Protein AF-X1E4M9-F1 (afdb_monomer_lite)

Structure (mmCIF, N/CA/C/O backbone):
data_AF-X1E4M9-F1
#
_entry.id   AF-X1E4M9-F1
#
loop_
_atom_site.group_PDB
_atom_site.id
_atom_site.type_symbol
_atom_site.label_atom_id
_atom_site.label_alt_id
_atom_site.label_comp_id
_atom_site.label_asym_id
_atom_site.label_entity_id
_atom_site.label_seq_id
_atom_site.pdbx_PDB_ins_code
_atom_site.Cartn_x
_atom_site.Cartn_y
_atom_site.Cartn_z
_atom_site.occupancy
_atom_site.B_iso_or_equiv
_atom_site.auth_seq_id
_atom_site.auth_comp_id
_atom_site.auth_asym_id
_atom_site.auth_atom_id
_atom_site.pdbx_PDB_model_num
ATOM 1 N N . GLU A 1 1 ? 2.523 22.847 -13.299 1.00 42.84 1 GLU A N 1
ATOM 2 C CA . GLU A 1 1 ? 2.657 21.440 -12.863 1.00 42.84 1 GLU A CA 1
ATOM 3 C C . GLU A 1 1 ? 2.333 21.371 -11.378 1.00 42.84 1 GLU A C 1
ATOM 5 O O . GLU A 1 1 ? 2.967 22.088 -10.617 1.00 42.84 1 GLU A O 1
ATOM 10 N N . ASN A 1 2 ? 1.323 20.589 -10.982 1.00 51.72 2 ASN A N 1
ATOM 11 C CA . ASN A 1 2 ? 0.773 20.584 -9.614 1.00 51.72 2 ASN A CA 1
ATOM 12 C C . ASN A 1 2 ? 1.107 19.309 -8.822 1.00 51.72 2 ASN A C 1
ATOM 14 O O . ASN A 1 2 ? 0.595 19.129 -7.720 1.00 51.72 2 ASN A O 1
ATOM 18 N N . PHE A 1 3 ? 1.925 18.408 -9.372 1.00 59.12 3 PHE A N 1
ATOM 19 C CA . PHE A 1 3 ? 2.273 17.172 -8.681 1.00 59.12 3 PHE A CA 1
ATOM 20 C C . PHE A 1 3 ? 3.492 17.385 -7.776 1.00 59.12 3 PHE A C 1
ATOM 22 O O . PHE A 1 3 ? 4.538 17.828 -8.261 1.00 59.12 3 PHE A O 1
ATOM 29 N N . PRO A 1 4 ? 3.386 17.083 -6.470 1.00 55.72 4 PRO A N 1
ATOM 30 C CA . PRO A 1 4 ? 4.522 17.133 -5.567 1.00 55.72 4 PRO A CA 1
ATOM 31 C C . PRO A 1 4 ? 5.612 16.184 -6.072 1.00 55.72 4 PRO A C 1
ATOM 33 O O . PRO A 1 4 ? 5.429 14.969 -6.084 1.00 55.72 4 PRO A O 1
ATOM 36 N N . ARG A 1 5 ? 6.766 16.727 -6.472 1.00 58.00 5 ARG A N 1
ATOM 37 C CA . ARG A 1 5 ? 7.966 15.952 -6.832 1.00 58.00 5 ARG A CA 1
ATOM 38 C C . ARG A 1 5 ? 8.638 15.378 -5.575 1.00 58.00 5 ARG A C 1
ATOM 40 O O . ARG A 1 5 ? 9.834 15.564 -5.360 1.00 58.00 5 ARG A O 1
ATOM 47 N N . HIS A 1 6 ? 7.871 14.732 -4.696 1.00 57.78 6 HIS A N 1
ATOM 48 C CA . HIS A 1 6 ? 8.435 13.997 -3.572 1.00 57.78 6 HIS A CA 1
ATOM 49 C C . HIS A 1 6 ? 9.077 12.723 -4.124 1.00 57.78 6 HIS A C 1
ATOM 51 O O . HIS A 1 6 ? 8.406 11.786 -4.545 1.00 57.78 6 HIS A O 1
ATOM 57 N N . THR A 1 7 ? 10.404 12.694 -4.098 1.00 60.78 7 THR A N 1
ATOM 58 C CA . THR A 1 7 ? 11.289 11.616 -4.569 1.00 60.78 7 THR A CA 1
ATOM 59 C C . THR A 1 7 ? 11.091 10.259 -3.869 1.00 60.78 7 THR A C 1
ATOM 61 O O . THR A 1 7 ? 11.802 9.305 -4.170 1.00 60.78 7 THR A O 1
ATOM 64 N N . GLY A 1 8 ? 10.138 10.143 -2.936 1.00 69.88 8 GLY A N 1
ATOM 65 C CA . GLY A 1 8 ? 9.873 8.934 -2.148 1.00 69.88 8 GLY A CA 1
ATOM 66 C C . GLY A 1 8 ? 8.988 7.881 -2.828 1.00 69.88 8 GLY A C 1
ATOM 67 O O . GLY A 1 8 ? 9.020 6.718 -2.412 1.00 69.88 8 GLY A O 1
ATOM 68 N N . GLY A 1 9 ? 8.256 8.260 -3.883 1.00 81.44 9 GLY A N 1
ATOM 69 C CA . GLY A 1 9 ? 7.229 7.424 -4.516 1.00 81.44 9 GLY A CA 1
ATOM 70 C C . GLY A 1 9 ? 5.827 7.637 -3.935 1.00 81.44 9 GLY A C 1
ATOM 71 O O . GLY A 1 9 ? 5.660 8.268 -2.890 1.00 81.44 9 GLY A O 1
ATOM 72 N N . ALA A 1 10 ? 4.816 7.106 -4.620 1.00 89.62 10 ALA A N 1
ATOM 73 C CA . ALA A 1 10 ? 3.444 7.058 -4.128 1.00 89.62 10 ALA A CA 1
ATOM 74 C C . ALA A 1 10 ? 3.300 5.915 -3.111 1.00 89.6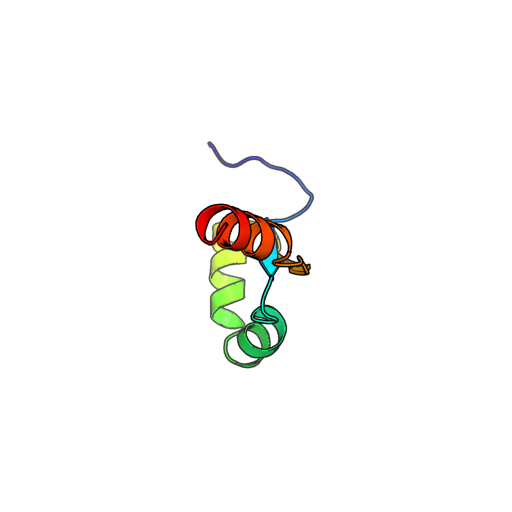2 10 ALA A C 1
ATOM 76 O O . ALA A 1 10 ? 3.746 4.795 -3.365 1.00 89.62 10 ALA A O 1
ATOM 77 N N . ILE A 1 11 ? 2.672 6.184 -1.965 1.00 92.50 11 ILE A N 1
ATOM 78 C CA . ILE A 1 11 ? 2.426 5.173 -0.929 1.00 92.50 11 ILE A CA 1
ATOM 79 C C . ILE A 1 11 ? 0.987 4.669 -1.040 1.00 92.50 11 ILE A C 1
ATOM 81 O O . ILE A 1 11 ? 0.042 5.442 -0.886 1.00 92.50 11 ILE A O 1
ATOM 85 N N . LEU A 1 12 ? 0.826 3.363 -1.250 1.00 94.38 12 LEU A N 1
ATOM 86 C CA . LEU A 1 12 ? -0.458 2.671 -1.174 1.00 94.38 12 LEU A CA 1
ATOM 87 C C . LEU A 1 12 ? -0.645 2.127 0.243 1.00 94.38 12 LEU A C 1
ATOM 89 O O . LEU A 1 12 ? 0.088 1.240 0.673 1.00 94.38 12 LEU A O 1
ATOM 93 N N . LEU A 1 13 ? -1.623 2.661 0.975 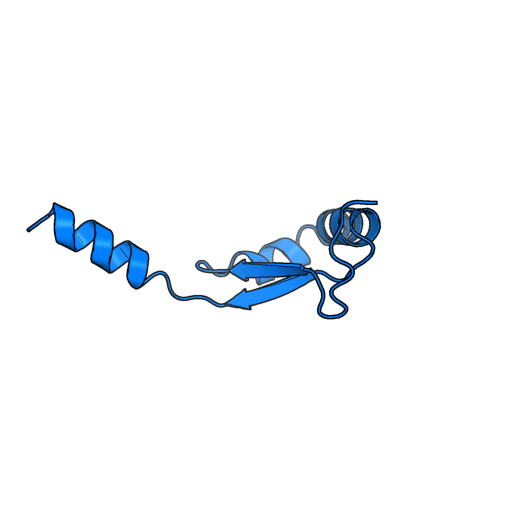1.00 96.25 13 LEU A N 1
ATOM 94 C CA . LEU A 1 13 ? -1.960 2.189 2.319 1.00 96.25 13 LEU A CA 1
ATOM 95 C C . LEU A 1 13 ? -2.781 0.897 2.229 1.00 96.25 13 LEU A C 1
ATOM 97 O O . LEU A 1 13 ? -3.948 0.928 1.844 1.00 96.25 13 LEU A O 1
ATOM 101 N N . ASP A 1 14 ? -2.175 -0.230 2.594 1.00 96.94 14 ASP A N 1
ATOM 102 C CA . ASP A 1 14 ? -2.800 -1.550 2.511 1.00 96.94 14 ASP A CA 1
ATOM 103 C C . ASP A 1 14 ? -3.202 -2.057 3.901 1.00 96.94 14 ASP A C 1
ATOM 105 O O . ASP A 1 14 ? -2.370 -2.509 4.689 1.00 96.94 14 ASP A O 1
ATOM 109 N N . GLY A 1 15 ? -4.493 -1.959 4.212 1.00 97.06 15 GLY A N 1
ATOM 110 C CA . GLY A 1 15 ? -5.056 -2.457 5.468 1.00 97.06 15 GLY A CA 1
ATOM 111 C C . GLY A 1 15 ? -5.578 -3.891 5.415 1.00 97.06 15 GLY A C 1
ATOM 112 O O . GLY A 1 15 ? -5.984 -4.415 6.451 1.00 97.06 15 GLY A O 1
ATOM 113 N N . ILE A 1 16 ? -5.623 -4.504 4.227 1.00 96.25 16 ILE A N 1
ATOM 114 C CA . ILE A 1 16 ? -6.347 -5.767 3.994 1.00 96.25 16 ILE A CA 1
ATOM 115 C C . ILE A 1 16 ? -5.531 -6.817 3.228 1.00 96.25 16 ILE A C 1
ATOM 117 O O . ILE A 1 16 ? -6.055 -7.887 2.934 1.00 96.25 16 ILE A O 1
ATOM 121 N N . GLY A 1 17 ? -4.267 -6.538 2.909 1.00 95.12 17 GLY A N 1
ATOM 122 C CA . GLY A 1 17 ? -3.427 -7.432 2.106 1.00 95.12 17 GLY A CA 1
ATOM 123 C C . GLY A 1 17 ? -3.810 -7.435 0.626 1.00 95.12 17 GLY A C 1
ATOM 124 O O . GLY A 1 17 ? -3.640 -8.443 -0.054 1.00 95.12 17 GLY A O 1
ATOM 125 N N . PHE A 1 18 ? -4.358 -6.326 0.127 1.00 95.69 18 PHE A N 1
ATOM 126 C CA . PHE A 1 18 ? -4.754 -6.173 -1.271 1.00 95.69 18 PHE A CA 1
ATOM 127 C C . PHE A 1 18 ? -3.563 -6.289 -2.228 1.00 95.69 18 PHE A C 1
ATOM 129 O O . PHE A 1 18 ? -3.686 -6.888 -3.298 1.00 95.69 18 PHE A O 1
ATOM 136 N N . TRP A 1 19 ? -2.422 -5.706 -1.854 1.00 96.44 19 TRP A N 1
ATOM 137 C CA . TRP A 1 19 ? -1.317 -5.487 -2.782 1.00 96.44 19 TRP A CA 1
ATOM 138 C C . TRP A 1 19 ? -0.751 -6.784 -3.359 1.00 96.44 19 TRP A C 1
ATOM 140 O O . TRP A 1 19 ? -0.588 -6.872 -4.570 1.00 96.44 19 TRP A O 1
ATOM 150 N N . GLU A 1 20 ? -0.471 -7.772 -2.502 1.00 95.69 20 GLU A N 1
ATOM 151 C CA . GLU A 1 20 ? 0.247 -9.002 -2.871 1.00 95.69 20 GLU A CA 1
ATOM 152 C C . GLU A 1 20 ? -0.455 -9.743 -4.013 1.00 95.69 20 GLU A C 1
ATOM 154 O O . GLU A 1 20 ? 0.165 -10.023 -5.034 1.00 95.69 20 GLU A O 1
ATOM 159 N N . LYS A 1 21 ? -1.768 -9.962 -3.888 1.00 97.12 21 LYS A N 1
ATOM 160 C CA . LYS A 1 21 ? -2.558 -10.615 -4.935 1.00 97.12 21 LYS A CA 1
ATOM 161 C C . LYS A 1 21 ? -2.719 -9.734 -6.172 1.00 97.12 21 LYS A C 1
ATOM 163 O O . LYS A 1 21 ? -2.621 -10.210 -7.296 1.00 97.12 21 LYS A O 1
ATOM 168 N N . TYR A 1 22 ? -2.997 -8.445 -5.982 1.00 97.31 22 TYR A N 1
ATOM 169 C CA . TYR A 1 22 ? -3.333 -7.581 -7.110 1.00 97.31 22 TYR A CA 1
ATOM 170 C C . TYR A 1 22 ? -2.141 -7.329 -8.038 1.00 97.31 22 TYR A C 1
ATOM 172 O O . TYR A 1 22 ? -2.322 -7.280 -9.253 1.00 97.31 22 TYR A O 1
ATOM 180 N N . ILE A 1 23 ? -0.930 -7.174 -7.492 1.00 95.94 23 ILE A N 1
ATOM 181 C CA . ILE A 1 23 ? 0.264 -6.993 -8.325 1.00 95.94 23 ILE A CA 1
ATOM 182 C C . ILE A 1 23 ? 0.637 -8.269 -9.086 1.00 95.94 23 ILE A C 1
ATOM 184 O O . ILE A 1 23 ? 1.163 -8.171 -10.190 1.00 95.94 23 ILE A O 1
ATOM 188 N N . GLU A 1 24 ? 0.346 -9.444 -8.524 1.00 97.44 24 GLU A N 1
ATOM 189 C CA . GLU A 1 24 ? 0.539 -10.729 -9.199 1.00 97.44 24 GLU A CA 1
ATOM 190 C C . GLU A 1 24 ? -0.460 -10.906 -10.352 1.00 97.44 24 GLU A C 1
ATOM 192 O O . GLU A 1 24 ? -0.060 -11.197 -11.478 1.00 97.44 24 GLU A O 1
ATOM 197 N N . ASP A 1 25 ? -1.747 -10.655 -10.096 1.00 98.44 25 ASP A N 1
ATOM 198 C CA . ASP A 1 25 ? -2.813 -10.847 -11.084 1.00 98.44 25 ASP A CA 1
ATOM 199 C C . ASP A 1 25 ? -2.807 -9.760 -12.183 1.00 98.44 25 ASP A C 1
ATOM 201 O O . ASP A 1 25 ? -3.199 -10.011 -13.330 1.00 98.44 25 ASP A O 1
ATOM 205 N N . HIS A 1 26 ? -2.420 -8.523 -11.844 1.00 97.50 26 HIS A N 1
ATOM 206 C CA . HIS A 1 26 ? -2.603 -7.336 -12.693 1.00 97.50 26 HIS A CA 1
ATOM 207 C C . HIS A 1 26 ? -1.424 -6.335 -12.653 1.00 97.50 26 HIS A C 1
ATOM 209 O O . HIS A 1 26 ? -1.644 -5.144 -12.392 1.00 97.50 26 HIS A O 1
ATOM 215 N N . PRO A 1 27 ? -0.183 -6.754 -12.964 1.00 96.25 27 PRO A N 1
ATOM 216 C CA . PRO A 1 27 ? 0.994 -5.883 -12.880 1.00 96.25 27 PRO A CA 1
ATOM 217 C C . PRO A 1 27 ? 0.914 -4.660 -13.809 1.00 96.25 27 PRO A C 1
ATOM 219 O O . PRO A 1 27 ? 1.234 -3.551 -13.385 1.00 96.25 27 PRO A O 1
ATOM 222 N N . GLU A 1 28 ? 0.409 -4.825 -15.037 1.00 97.69 28 GLU A N 1
ATOM 223 C CA . GLU A 1 28 ? 0.339 -3.745 -16.039 1.00 97.69 28 GLU A CA 1
ATOM 224 C C . GLU A 1 28 ? -0.502 -2.555 -15.567 1.00 97.69 28 GLU A C 1
ATOM 226 O O . GLU A 1 28 ? -0.119 -1.404 -15.745 1.00 97.69 28 GLU A O 1
ATOM 231 N N . LYS A 1 29 ? -1.607 -2.814 -14.858 1.00 96.06 29 LYS A N 1
ATOM 232 C CA . LYS A 1 29 ? -2.451 -1.742 -14.313 1.00 96.06 29 LYS A CA 1
ATOM 233 C C . LYS A 1 29 ? -1.702 -0.899 -13.285 1.00 96.06 29 LYS A C 1
ATOM 235 O O . LYS A 1 29 ? -1.937 0.299 -13.187 1.00 96.06 29 LYS A O 1
ATOM 240 N N . ILE A 1 30 ? -0.822 -1.513 -12.492 1.00 94.81 30 ILE A N 1
ATOM 241 C CA . ILE A 1 30 ? 0.014 -0.791 -11.525 1.00 94.81 30 ILE A CA 1
ATOM 242 C C . ILE A 1 30 ? 1.079 0.038 -12.251 1.00 94.81 30 ILE A C 1
ATOM 244 O O . ILE A 1 30 ? 1.323 1.180 -11.854 1.00 94.81 30 ILE A O 1
ATOM 248 N N . LEU A 1 31 ? 1.678 -0.506 -13.314 1.00 95.06 31 LEU A N 1
ATOM 249 C CA . LEU A 1 31 ?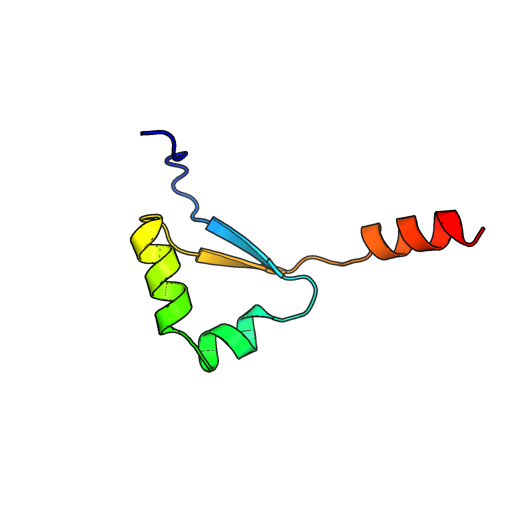 2.661 0.212 -14.128 1.00 95.06 31 LEU A CA 1
ATOM 250 C C . LEU A 1 31 ? 2.040 1.419 -14.832 1.00 95.06 31 LEU A C 1
ATOM 252 O O . LEU A 1 31 ? 2.604 2.501 -14.733 1.00 95.06 31 LEU A O 1
ATOM 256 N N . GLU A 1 32 ? 0.840 1.294 -15.402 1.00 96.25 32 GLU A N 1
ATOM 257 C CA . GLU A 1 32 ? 0.113 2.421 -16.008 1.00 96.25 32 GLU A CA 1
ATOM 258 C C . GLU A 1 32 ? -0.058 3.596 -15.029 1.00 96.25 32 GLU A C 1
ATOM 260 O O . GLU A 1 32 ? 0.185 4.752 -15.382 1.00 96.25 32 GLU A O 1
ATOM 265 N N . PHE A 1 33 ? -0.429 3.316 -13.772 1.00 92.56 33 PHE A N 1
ATOM 266 C CA . PHE A 1 33 ? -0.507 4.354 -12.740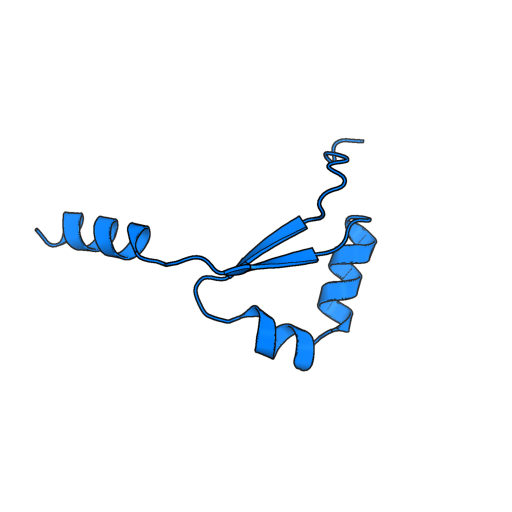 1.00 92.56 33 PHE A CA 1
ATOM 267 C C . PHE A 1 33 ? 0.868 4.937 -12.404 1.00 92.56 33 PHE A C 1
ATOM 269 O O . PHE A 1 33 ? 0.991 6.149 -12.222 1.00 92.56 33 PHE A O 1
ATOM 276 N N . SER A 1 34 ? 1.894 4.090 -12.295 1.00 92.00 34 SER A N 1
ATOM 277 C CA . SER A 1 34 ? 3.259 4.526 -11.997 1.00 92.00 34 SER A CA 1
ATOM 278 C C . SER A 1 34 ? 3.819 5.431 -13.099 1.00 92.00 34 SER A C 1
ATOM 280 O O . SER A 1 34 ? 4.381 6.481 -12.783 1.00 92.00 34 SER A O 1
ATOM 282 N N . ASP A 1 35 ? 3.606 5.066 -14.362 1.00 93.69 35 ASP A N 1
ATOM 283 C CA . ASP A 1 35 ? 4.025 5.809 -15.551 1.00 93.69 35 ASP A CA 1
ATOM 284 C C . ASP A 1 35 ? 3.287 7.142 -15.653 1.00 93.69 35 ASP A C 1
ATOM 286 O O . ASP A 1 35 ? 3.908 8.184 -15.867 1.00 93.69 35 ASP A O 1
ATOM 290 N N . TRP A 1 36 ? 1.971 7.134 -15.417 1.00 91.19 36 TRP A N 1
ATOM 291 C CA . TRP A 1 36 ? 1.168 8.355 -15.392 1.00 91.19 36 TRP A CA 1
ATOM 292 C C . TRP A 1 36 ? 1.626 9.335 -14.301 1.00 91.19 36 TRP A C 1
ATOM 294 O O . TRP A 1 36 ? 1.681 10.542 -14.540 1.00 91.19 36 TRP A O 1
ATOM 304 N N . MET A 1 37 ? 1.984 8.834 -13.112 1.00 89.06 37 MET A N 1
ATOM 305 C CA . MET A 1 37 ? 2.490 9.673 -12.018 1.00 89.06 37 MET A CA 1
ATOM 306 C C . MET A 1 37 ? 3.976 10.040 -12.159 1.00 89.06 37 MET A C 1
ATOM 308 O O . MET A 1 37 ? 4.435 10.974 -11.499 1.00 89.06 37 MET A O 1
ATOM 312 N N . GLY A 1 38 ? 4.742 9.300 -12.963 1.00 89.81 38 GLY A N 1
ATOM 313 C CA . GLY A 1 38 ? 6.194 9.450 -13.085 1.00 89.81 38 GLY A CA 1
ATOM 314 C C . GLY A 1 38 ? 6.976 9.087 -11.814 1.00 89.81 38 GLY A C 1
ATOM 315 O O . GLY A 1 38 ? 8.113 9.531 -11.643 1.00 89.81 38 GLY A O 1
ATOM 316 N N . ILE A 1 39 ? 6.377 8.320 -10.897 1.00 90.00 39 ILE A N 1
ATOM 317 C CA . ILE A 1 39 ? 6.982 7.892 -9.626 1.00 90.00 39 ILE A CA 1
ATOM 318 C C . ILE A 1 39 ? 6.573 6.451 -9.292 1.00 90.00 39 ILE A C 1
ATOM 320 O O . ILE A 1 39 ? 5.463 6.040 -9.638 1.00 90.00 39 ILE A O 1
ATOM 324 N N . PRO A 1 40 ? 7.424 5.6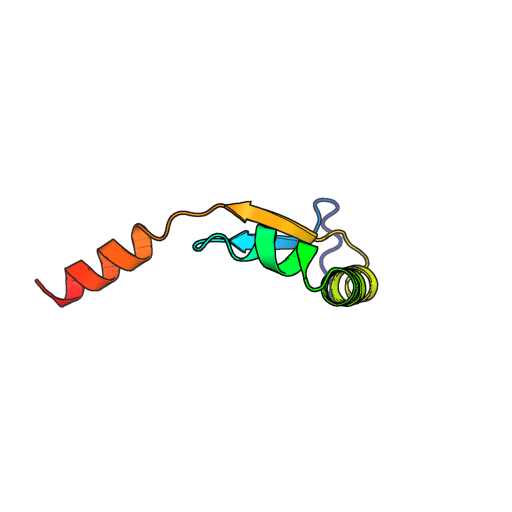76 -8.590 1.00 91.06 40 PRO A N 1
ATOM 325 C CA . PRO A 1 40 ? 7.096 4.304 -8.215 1.00 91.06 40 PRO A CA 1
ATOM 326 C C . PRO A 1 40 ? 5.973 4.261 -7.177 1.00 91.06 40 PRO A C 1
ATOM 328 O O . PRO A 1 40 ? 5.904 5.118 -6.293 1.00 91.06 40 PRO A O 1
ATOM 331 N N . ILE A 1 41 ? 5.148 3.217 -7.234 1.00 92.75 41 ILE A N 1
ATOM 332 C CA . ILE A 1 41 ? 4.152 2.900 -6.204 1.00 92.75 41 ILE A CA 1
ATOM 333 C C . ILE A 1 41 ? 4.756 1.899 -5.220 1.00 92.75 41 ILE A C 1
ATOM 335 O O . ILE A 1 41 ? 5.341 0.894 -5.624 1.00 92.75 41 ILE A O 1
ATOM 339 N N . LYS A 1 42 ? 4.614 2.163 -3.920 1.00 92.44 42 LYS A N 1
ATOM 340 C CA . LYS A 1 42 ? 5.079 1.278 -2.848 1.00 92.44 42 LYS A CA 1
ATOM 341 C C . LYS A 1 42 ? 3.934 0.957 -1.890 1.00 92.44 42 LYS A C 1
ATOM 343 O O . LYS A 1 42 ? 3.289 1.889 -1.403 1.00 92.44 42 LYS A O 1
ATOM 348 N N . PRO A 1 43 ? 3.689 -0.323 -1.570 1.00 94.88 43 PRO A N 1
ATOM 349 C CA . PRO A 1 43 ? 2.721 -0.676 -0.546 1.00 94.88 43 PRO A CA 1
ATOM 350 C C . PRO A 1 43 ? 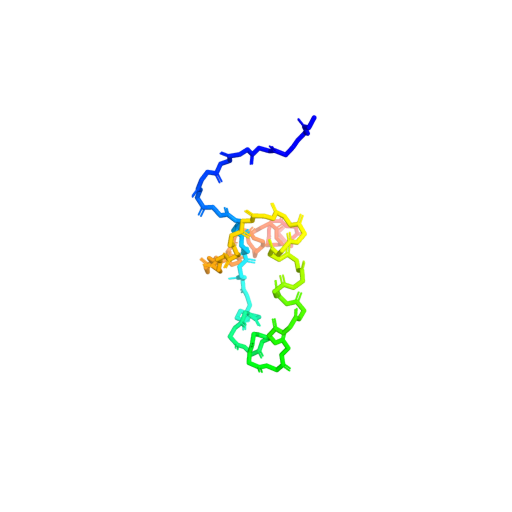3.260 -0.321 0.843 1.00 94.88 43 PRO A C 1
ATOM 352 O O . PRO A 1 43 ? 4.453 -0.452 1.126 1.00 94.88 43 PRO A O 1
ATOM 355 N N . TYR A 1 44 ? 2.362 0.075 1.735 1.00 96.25 44 TYR A N 1
ATOM 356 C CA . TYR A 1 44 ? 2.633 0.255 3.152 1.00 96.25 44 TYR A CA 1
ATOM 357 C C . TYR A 1 44 ? 1.502 -0.373 3.960 1.00 96.25 44 TYR A C 1
ATOM 359 O O . TYR A 1 44 ? 0.358 0.081 3.906 1.00 96.25 44 TYR A O 1
ATOM 367 N N . LYS A 1 45 ? 1.825 -1.438 4.701 1.00 96.81 45 LYS A N 1
ATOM 368 C CA . LYS A 1 45 ? 0.846 -2.155 5.520 1.00 96.81 45 LYS A CA 1
ATOM 369 C C . LYS A 1 45 ? 0.401 -1.273 6.684 1.00 96.81 45 LYS A C 1
ATOM 371 O O . LYS A 1 45 ? 1.234 -0.764 7.432 1.00 96.81 45 LYS A O 1
ATOM 376 N N . ILE A 1 46 ? -0.907 -1.125 6.857 1.00 97.38 46 ILE A N 1
ATOM 377 C CA . ILE A 1 46 ? -1.500 -0.399 7.985 1.00 97.38 46 ILE A CA 1
ATOM 378 C C . ILE A 1 46 ? -2.455 -1.297 8.765 1.00 97.38 46 ILE A C 1
ATOM 380 O O . ILE A 1 46 ? -3.034 -2.233 8.227 1.00 97.38 46 ILE A O 1
ATOM 384 N N . SER A 1 47 ? -2.648 -1.002 10.050 1.00 97.31 47 SER A N 1
ATOM 385 C CA . SER A 1 47 ? -3.723 -1.633 10.821 1.00 97.31 47 SER A CA 1
ATOM 386 C C . SER A 1 47 ? -5.045 -0.890 10.616 1.00 97.31 47 SER A C 1
ATOM 388 O O . SER A 1 47 ? -5.059 0.324 10.405 1.00 97.31 47 SER A O 1
ATOM 390 N N . LEU A 1 48 ? -6.165 -1.595 10.772 1.00 97.62 48 LEU A N 1
ATOM 391 C CA . LEU A 1 48 ? -7.504 -0.995 10.816 1.00 97.62 48 LEU A CA 1
ATOM 392 C C . LEU A 1 48 ? -7.979 -0.709 12.254 1.00 97.62 48 LEU A C 1
ATOM 394 O O . LEU A 1 48 ? -9.172 -0.518 12.489 1.00 97.62 48 LEU A O 1
ATOM 398 N N . ASN A 1 49 ? -7.062 -0.654 13.228 1.00 97.81 49 ASN A N 1
ATOM 399 C CA . ASN A 1 49 ? -7.397 -0.479 14.647 1.00 97.81 49 ASN A CA 1
ATOM 400 C C . ASN A 1 49 ? -8.175 0.816 14.909 1.00 97.81 49 ASN A C 1
ATOM 402 O O . ASN A 1 49 ? -9.200 0.775 15.579 1.00 97.81 49 ASN A O 1
ATOM 406 N N . ARG A 1 50 ? -7.767 1.934 14.294 1.00 95.69 50 ARG A N 1
ATOM 407 C CA . ARG A 1 50 ? -8.481 3.215 14.428 1.00 95.69 50 ARG A CA 1
ATOM 408 C C . ARG A 1 50 ? -9.926 3.126 13.930 1.00 95.69 50 ARG A C 1
ATOM 410 O O . ARG A 1 50 ? -10.827 3.675 14.551 1.00 95.69 50 ARG A O 1
ATOM 417 N N . LEU A 1 51 ? -10.157 2.441 12.807 1.00 95.62 51 LEU A N 1
ATOM 418 C CA . LEU A 1 51 ? -11.512 2.235 12.291 1.00 95.62 51 LEU A CA 1
ATOM 419 C C . LEU A 1 51 ? -12.338 1.400 13.275 1.00 95.62 51 LEU A C 1
ATOM 421 O O . LEU A 1 51 ? -13.463 1.771 13.598 1.00 95.62 51 LEU A O 1
ATOM 425 N N . LYS A 1 52 ? -11.767 0.303 13.787 1.00 96.62 52 LYS A N 1
ATOM 426 C CA . LYS A 1 52 ? -12.406 -0.537 14.807 1.00 96.62 52 LYS A CA 1
ATOM 427 C C . LYS A 1 52 ? -12.783 0.271 16.054 1.00 96.62 52 LYS A C 1
ATOM 429 O O . LYS A 1 52 ? -13.893 0.116 16.552 1.00 96.62 52 LYS A O 1
ATOM 434 N N . GLU A 1 53 ? -11.889 1.123 16.545 1.00 97.50 53 GLU A N 1
ATOM 435 C CA . GLU A 1 53 ? -12.137 1.983 17.708 1.00 97.50 53 GLU A CA 1
ATOM 436 C C . GLU A 1 53 ? -13.308 2.941 17.463 1.00 97.50 53 GLU A C 1
ATOM 438 O O . GLU A 1 53 ? -14.252 2.949 18.249 1.00 97.50 53 GLU A O 1
ATOM 443 N N . LEU A 1 54 ? -13.315 3.649 16.328 1.00 96.81 54 LEU A N 1
ATOM 444 C CA . LEU A 1 54 ? -14.400 4.568 15.961 1.00 96.81 54 LEU A CA 1
ATOM 445 C C . LEU A 1 54 ? -15.764 3.872 15.847 1.00 96.81 54 LEU A C 1
ATOM 447 O O . LEU A 1 54 ? -16.789 4.455 16.196 1.00 96.81 54 LEU A O 1
ATOM 451 N N . LEU A 1 55 ? -15.794 2.628 15.363 1.00 97.12 55 LEU A N 1
ATOM 452 C CA . LEU A 1 55 ? -17.028 1.841 15.311 1.00 97.12 55 LEU A CA 1
ATOM 453 C C . LEU A 1 55 ? -17.510 1.466 16.718 1.00 97.12 55 LEU A C 1
ATOM 455 O O . LEU A 1 55 ? -18.697 1.583 17.013 1.00 97.12 55 LEU A O 1
ATOM 459 N N . LEU A 1 56 ? -16.596 1.056 17.602 1.00 97.69 56 LEU A N 1
ATOM 460 C CA . LEU A 1 56 ? -16.927 0.707 18.985 1.00 97.69 56 LEU A CA 1
ATOM 461 C C . LEU A 1 56 ? -17.411 1.915 19.796 1.00 97.69 56 LEU A C 1
ATOM 463 O O . LEU A 1 56 ? -18.285 1.754 20.644 1.00 97.69 56 LEU A O 1
ATOM 467 N N . GLU A 1 57 ? -16.904 3.117 19.518 1.00 97.19 57 GLU A N 1
ATOM 468 C CA . GLU A 1 57 ? -17.396 4.361 20.125 1.00 97.19 57 GLU A CA 1
ATOM 469 C C . GLU A 1 57 ? -18.872 4.651 19.818 1.00 97.19 57 GLU A C 1
ATOM 471 O O . GLU A 1 57 ? -19.514 5.345 20.597 1.00 97.19 57 GLU A O 1
ATOM 476 N N . LYS A 1 58 ? -19.417 4.149 18.700 1.00 90.94 58 LYS A N 1
ATOM 477 C CA . LYS A 1 58 ? -20.831 4.341 18.318 1.00 90.94 58 LYS A CA 1
ATOM 478 C C . LYS A 1 58 ? -21.762 3.229 18.792 1.00 90.94 58 LYS A C 1
ATOM 480 O O . LYS A 1 58 ? -22.974 3.375 18.675 1.00 90.94 58 LYS A O 1
ATOM 485 N N . ILE A 1 59 ? -21.197 2.122 19.268 1.00 91.25 59 ILE A N 1
ATOM 486 C CA . ILE A 1 59 ? -21.940 0.983 19.823 1.00 91.25 59 ILE A CA 1
ATOM 487 C C . ILE A 1 59 ? -22.083 1.114 21.350 1.00 91.25 59 ILE A C 1
ATOM 489 O O . ILE A 1 59 ? -22.991 0.518 21.926 1.00 91.25 59 ILE A O 1
ATOM 493 N N . ARG A 1 60 ? -21.191 1.875 21.996 1.00 65.75 60 ARG A N 1
ATOM 494 C CA . ARG A 1 60 ? -21.288 2.263 23.411 1.00 65.75 60 ARG A CA 1
ATOM 495 C C . ARG A 1 60 ? -22.317 3.367 23.615 1.00 65.75 60 ARG A C 1
ATOM 497 O O . ARG A 1 60 ? -22.982 3.310 24.669 1.00 65.75 60 ARG A O 1
#

Radius of gyration: 15.57 Å; chains: 1; bounding box: 33×32×40 Å

pLDDT: mean 89.3, std 13.78, range [42.84, 98.44]

Sequence (60 aa):
ENFPRHTGGAILLDGIGFWEKYIEDHPEKILEFSDWMGIPIKPYKISLNRLKELLLEKIR

Secondary structure (DSSP, 8-state):
--S---TT-EEEEESSSHHHHHHHH-HHHHHHHHHHHTS-EEEEE---HHHHHHHHHHH-

Organism: NCBI:txid412755

Foldseek 3Di:
DPQPPPQPFAEDEDADPVPPVCCVVPVVVQVVVCVVNVGHYDYDYDHCVVVVVVVVVVVD